Protein AF-A0A7C2URH5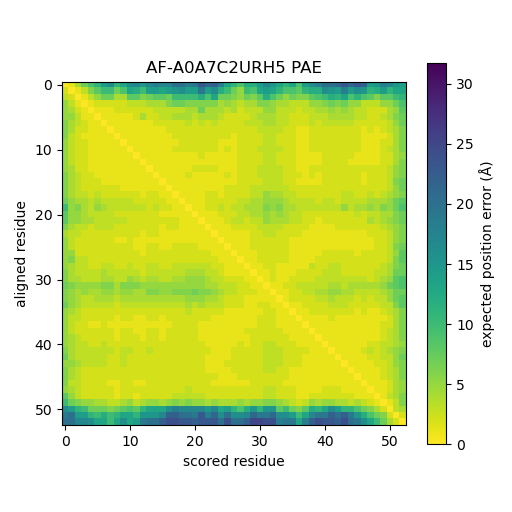-F1 (afdb_monomer)

Nearest PDB structures (foldseek):
  3hrl-assembly1_A  TM=9.624E-01  e=3.856E-04  Neisseria gonorrhoeae FA 1090
  8gy8-assembly1_B  TM=5.292E-01  e=1.900E+00  Pyrococcus furiosus DSM 3638

Structure (mmCIF, N/CA/C/O backbone):
data_AF-A0A7C2URH5-F1
#
_entry.id   AF-A0A7C2URH5-F1
#
loop_
_atom_site.group_PDB
_atom_site.id
_atom_site.type_symbol
_atom_site.label_atom_id
_atom_site.label_alt_id
_atom_site.label_comp_id
_atom_site.label_asym_id
_atom_site.label_entity_id
_atom_site.label_seq_id
_atom_site.pdbx_PDB_ins_code
_atom_site.Cartn_x
_atom_site.Cartn_y
_atom_site.Cartn_z
_atom_site.occupancy
_atom_site.B_iso_or_equiv
_atom_site.auth_seq_id
_atom_site.auth_comp_id
_atom_site.auth_asym_id
_atom_site.auth_atom_id
_atom_site.pdbx_PDB_model_num
ATOM 1 N N . MET A 1 1 ? 3.141 -16.801 -4.157 1.00 63.47 1 MET A N 1
ATOM 2 C CA . MET A 1 1 ? 4.503 -16.484 -4.642 1.00 63.47 1 MET A CA 1
ATOM 3 C C . MET A 1 1 ? 4.806 -15.043 -4.262 1.00 63.47 1 MET A C 1
ATOM 5 O O . MET A 1 1 ? 3.919 -14.214 -4.402 1.00 63.47 1 MET A O 1
ATOM 9 N N . ARG A 1 2 ? 5.982 -14.742 -3.701 1.00 65.62 2 ARG A N 1
ATOM 10 C CA . ARG A 1 2 ? 6.361 -13.370 -3.326 1.00 65.62 2 ARG A CA 1
ATOM 11 C C . ARG A 1 2 ? 7.211 -12.804 -4.467 1.00 65.62 2 ARG A C 1
ATOM 13 O O . ARG A 1 2 ? 8.252 -13.387 -4.749 1.00 65.62 2 ARG A O 1
ATOM 20 N N . ARG A 1 3 ? 6.750 -11.754 -5.155 1.00 80.56 3 ARG A N 1
ATOM 21 C CA . ARG A 1 3 ? 7.498 -11.115 -6.257 1.00 80.56 3 ARG A CA 1
ATOM 22 C C . ARG A 1 3 ? 8.578 -10.197 -5.677 1.00 80.56 3 ARG A C 1
ATOM 24 O O . ARG A 1 3 ? 8.435 -9.709 -4.552 1.00 80.56 3 ARG A O 1
ATOM 31 N N . GLU A 1 4 ? 9.662 -9.959 -6.402 1.00 88.31 4 GLU A N 1
ATOM 32 C CA . GLU A 1 4 ? 10.520 -8.824 -6.065 1.00 88.31 4 GLU A CA 1
ATOM 33 C C . GLU A 1 4 ? 9.783 -7.524 -6.407 1.00 88.31 4 GLU A C 1
ATOM 35 O O . GLU A 1 4 ? 9.128 -7.439 -7.441 1.00 88.31 4 GLU A O 1
ATOM 40 N N . MET A 1 5 ? 9.847 -6.537 -5.518 1.00 91.12 5 MET A N 1
ATOM 41 C CA . MET A 1 5 ? 9.201 -5.246 -5.744 1.00 91.12 5 MET A CA 1
ATOM 42 C C . MET A 1 5 ? 9.975 -4.432 -6.781 1.00 91.12 5 MET A C 1
ATOM 44 O O . MET A 1 5 ? 11.204 -4.339 -6.678 1.00 91.12 5 MET A O 1
ATOM 48 N N . GLY A 1 6 ? 9.269 -3.791 -7.715 1.00 91.56 6 GLY A N 1
ATOM 49 C CA . GLY A 1 6 ? 9.869 -2.805 -8.616 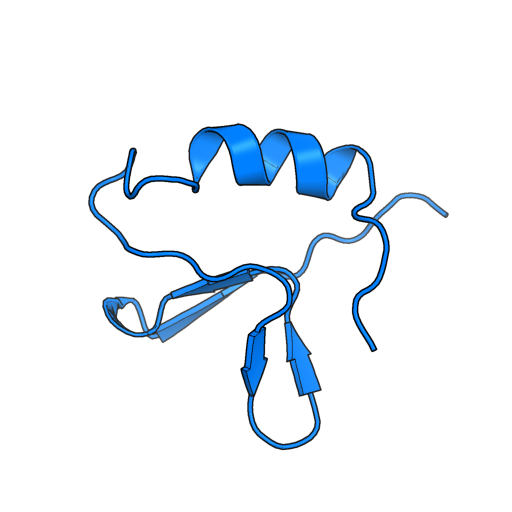1.00 91.56 6 GLY A CA 1
ATOM 50 C C . GLY A 1 6 ? 10.384 -1.567 -7.871 1.00 91.56 6 GLY A C 1
ATOM 51 O O . GLY A 1 6 ? 10.065 -1.336 -6.701 1.00 91.56 6 GLY A O 1
ATOM 52 N N . ASP A 1 7 ? 11.177 -0.725 -8.532 1.00 93.44 7 ASP A N 1
ATOM 53 C CA . ASP A 1 7 ? 11.747 0.466 -7.885 1.00 93.44 7 ASP A CA 1
ATOM 54 C C . ASP A 1 7 ? 10.676 1.472 -7.446 1.00 93.44 7 ASP A C 1
ATOM 56 O O . ASP A 1 7 ? 10.790 2.076 -6.375 1.00 93.44 7 ASP A O 1
ATOM 60 N N . ALA A 1 8 ? 9.607 1.623 -8.231 1.00 93.56 8 ALA A N 1
ATOM 61 C CA . ALA A 1 8 ? 8.464 2.457 -7.871 1.00 93.56 8 ALA A CA 1
ATOM 62 C C . ALA A 1 8 ? 7.758 1.938 -6.604 1.00 93.56 8 ALA A C 1
ATOM 64 O O . ALA A 1 8 ? 7.561 2.699 -5.650 1.00 93.56 8 ALA A O 1
ATOM 65 N N . GLU A 1 9 ? 7.488 0.632 -6.534 1.00 94.94 9 GLU A N 1
ATOM 66 C CA . GLU A 1 9 ? 6.942 -0.016 -5.338 1.00 94.94 9 GLU A CA 1
ATOM 67 C C . GLU A 1 9 ? 7.880 0.141 -4.130 1.00 94.94 9 GLU A C 1
ATOM 69 O O . GLU A 1 9 ? 7.430 0.462 -3.028 1.00 94.94 9 GLU A 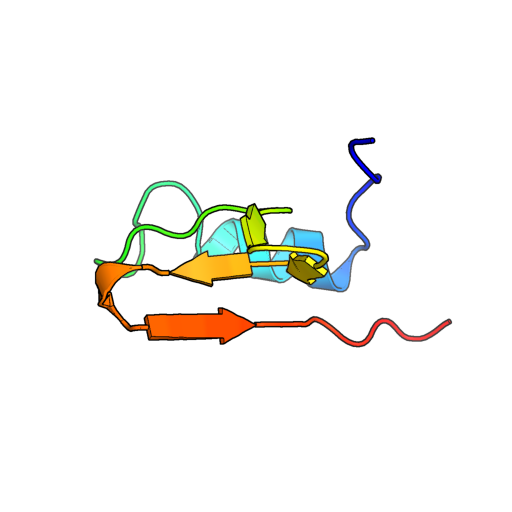O 1
ATOM 74 N N . LYS A 1 10 ? 9.197 -0.053 -4.311 1.00 95.25 10 LYS A N 1
ATOM 75 C CA . LYS A 1 10 ? 10.207 0.106 -3.249 1.00 95.25 10 LYS A CA 1
ATOM 76 C C . LYS A 1 10 ? 10.158 1.523 -2.675 1.00 95.25 10 LYS A C 1
ATOM 78 O O . LYS A 1 10 ? 10.091 1.676 -1.451 1.00 95.25 10 LYS A O 1
ATOM 83 N N . ARG A 1 11 ? 10.131 2.552 -3.533 1.00 95.25 11 ARG A N 1
ATOM 84 C CA . ARG A 1 11 ? 10.016 3.961 -3.118 1.00 95.25 11 ARG A CA 1
ATOM 85 C C . ARG A 1 11 ? 8.733 4.211 -2.334 1.00 95.25 11 ARG A C 1
ATOM 87 O O . ARG A 1 11 ? 8.809 4.759 -1.232 1.00 95.25 11 ARG A O 1
ATOM 94 N N . LEU A 1 12 ? 7.584 3.762 -2.837 1.00 95.81 12 LEU A N 1
ATOM 95 C CA . LEU A 1 12 ? 6.305 3.928 -2.142 1.00 95.81 12 LEU A CA 1
ATOM 96 C C . LEU A 1 12 ? 6.315 3.220 -0.779 1.00 95.81 12 LEU A C 1
ATOM 98 O O . LEU A 1 12 ? 5.942 3.798 0.245 1.00 95.81 12 LEU A O 1
ATOM 102 N N . TRP A 1 13 ? 6.839 1.999 -0.724 1.00 96.31 13 TRP A N 1
ATOM 103 C CA . TRP A 1 13 ? 6.911 1.229 0.511 1.00 96.31 13 TRP A CA 1
ATOM 104 C C . TRP A 1 13 ? 7.756 1.889 1.594 1.00 96.31 13 TRP A C 1
ATOM 106 O O . TRP A 1 13 ? 7.415 1.778 2.773 1.00 96.31 13 TRP A O 1
ATOM 116 N N . THR A 1 14 ? 8.814 2.624 1.235 1.00 97.06 14 THR A N 1
ATOM 117 C CA . THR A 1 14 ? 9.589 3.382 2.233 1.00 97.06 14 THR A CA 1
ATOM 118 C C . THR A 1 14 ? 8.724 4.371 3.018 1.00 97.06 14 THR A C 1
ATOM 120 O O . THR A 1 14 ? 8.961 4.546 4.215 1.00 97.06 14 THR A O 1
ATOM 123 N N . ARG A 1 15 ? 7.688 4.939 2.383 1.00 96.75 15 ARG A N 1
ATOM 124 C CA . ARG A 1 15 ? 6.740 5.889 2.985 1.00 96.75 15 ARG A CA 1
ATOM 125 C C . ARG A 1 15 ? 5.576 5.206 3.702 1.00 96.75 15 ARG A C 1
ATOM 127 O O . ARG A 1 15 ? 5.120 5.715 4.718 1.00 96.75 15 ARG A O 1
ATOM 134 N N . LEU A 1 16 ? 5.111 4.054 3.213 1.00 96.88 16 LEU A N 1
ATOM 135 C CA . LEU A 1 16 ? 3.953 3.349 3.785 1.00 96.88 16 LEU A CA 1
ATOM 136 C C . LEU A 1 16 ? 4.304 2.425 4.962 1.00 96.88 16 LEU A C 1
ATOM 138 O O . LEU A 1 16 ? 3.481 2.193 5.852 1.00 96.88 16 LEU A O 1
ATOM 142 N N . ARG A 1 17 ? 5.517 1.861 4.980 1.00 96.12 17 ARG A N 1
ATOM 143 C CA . ARG A 1 17 ? 5.912 0.856 5.976 1.00 96.12 17 ARG A CA 1
ATOM 144 C C . ARG A 1 17 ? 5.915 1.415 7.394 1.00 96.12 17 ARG A C 1
ATOM 146 O O . ARG A 1 17 ? 6.116 2.609 7.602 1.00 96.12 17 ARG A O 1
ATOM 153 N N . ARG A 1 18 ? 5.822 0.518 8.382 1.00 96.62 18 ARG A N 1
ATOM 15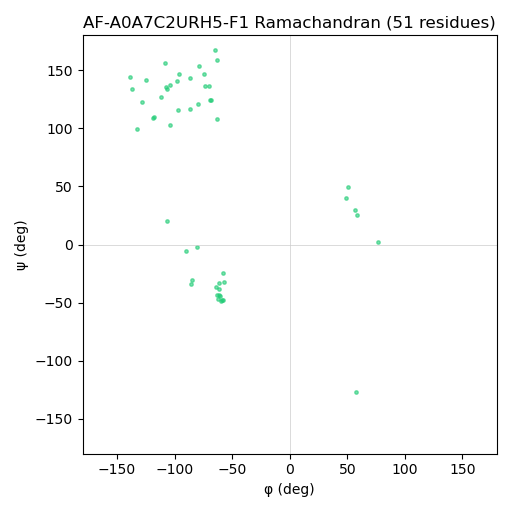4 C CA . ARG A 1 18 ? 5.914 0.852 9.819 1.00 96.62 18 ARG A CA 1
ATOM 155 C C . ARG A 1 18 ? 4.862 1.871 10.280 1.00 96.62 18 ARG A C 1
ATOM 157 O O . ARG A 1 18 ? 5.084 2.570 11.257 1.00 96.62 18 ARG A O 1
ATOM 164 N N . ASN A 1 19 ? 3.730 1.943 9.581 1.00 95.12 19 ASN A N 1
ATOM 165 C CA . ASN A 1 19 ? 2.615 2.833 9.904 1.00 95.12 19 ASN A CA 1
ATOM 166 C C . ASN A 1 19 ? 3.020 4.319 9.971 1.00 95.12 19 ASN A C 1
ATOM 168 O O . ASN A 1 19 ? 2.404 5.087 10.705 1.00 95.12 19 ASN A O 1
ATOM 172 N N . GLN A 1 20 ? 4.038 4.731 9.201 1.00 94.31 20 GLN A N 1
ATOM 173 C CA . GLN A 1 20 ? 4.592 6.095 9.223 1.00 94.31 20 GLN A CA 1
ATOM 174 C C . GLN A 1 20 ? 3.557 7.186 8.908 1.00 94.31 20 GLN A C 1
ATOM 176 O O . GLN A 1 20 ? 3.725 8.322 9.334 1.00 94.31 20 GLN A O 1
ATOM 181 N N . ILE A 1 21 ? 2.482 6.840 8.197 1.00 95.69 21 ILE A N 1
ATOM 182 C CA . ILE A 1 21 ? 1.395 7.760 7.834 1.00 95.69 21 ILE A CA 1
ATOM 183 C C . ILE A 1 21 ? 0.101 7.519 8.632 1.00 95.69 21 ILE A C 1
ATOM 185 O O . ILE A 1 21 ? -0.982 7.873 8.183 1.00 95.69 21 ILE A O 1
ATOM 189 N N . GLY A 1 22 ? 0.180 6.855 9.792 1.00 97.25 22 GLY A N 1
ATOM 190 C CA . GLY A 1 22 ? -0.979 6.597 10.665 1.00 97.25 22 GLY A CA 1
ATOM 191 C C . GLY A 1 22 ? -1.919 5.478 10.193 1.00 97.25 22 GLY A C 1
ATOM 192 O O . GLY A 1 22 ? -2.910 5.167 10.856 1.00 97.25 22 GLY A O 1
ATOM 193 N N . PHE A 1 23 ? -1.589 4.826 9.078 1.00 97.56 23 PHE A N 1
ATOM 194 C CA . PHE A 1 23 ? -2.327 3.698 8.520 1.00 97.56 23 PHE A CA 1
ATOM 195 C C . PHE A 1 23 ? -1.416 2.492 8.332 1.00 97.56 23 PHE A C 1
ATOM 197 O O . PHE A 1 23 ? -0.258 2.622 7.934 1.00 97.56 23 PHE A O 1
ATOM 204 N N . HIS A 1 24 ? -1.959 1.305 8.602 1.00 97.44 24 HIS A N 1
ATOM 205 C CA . HIS A 1 24 ? -1.244 0.061 8.371 1.00 97.44 24 HIS A CA 1
ATOM 206 C C . HIS A 1 24 ? -1.435 -0.417 6.935 1.00 97.44 24 HIS A C 1
ATOM 208 O O . HIS A 1 24 ? -2.552 -0.751 6.534 1.00 97.44 24 HIS A O 1
ATOM 214 N N . PHE A 1 25 ? -0.329 -0.466 6.192 1.00 97.69 25 PHE A N 1
ATOM 215 C CA . PHE A 1 25 ? -0.267 -1.021 4.847 1.00 97.69 25 PHE A CA 1
ATOM 216 C C . PHE A 1 25 ? 0.442 -2.373 4.851 1.00 97.69 25 PHE A C 1
ATOM 218 O O . PHE A 1 25 ? 1.520 -2.536 5.433 1.00 97.69 25 PHE A O 1
ATOM 225 N N . ARG A 1 26 ? -0.162 -3.337 4.156 1.00 95.69 26 ARG A N 1
ATOM 226 C CA . ARG A 1 26 ? 0.458 -4.609 3.776 1.00 95.69 26 ARG A CA 1
ATOM 227 C C . ARG A 1 26 ? 0.957 -4.483 2.344 1.00 95.69 26 ARG A C 1
ATOM 229 O O . ARG A 1 26 ? 0.258 -3.898 1.530 1.00 95.69 26 ARG A O 1
ATOM 236 N N . ARG A 1 27 ? 2.128 -5.048 2.051 1.00 95.31 27 ARG A N 1
ATOM 237 C CA . ARG A 1 27 ? 2.639 -5.198 0.680 1.00 95.31 27 ARG A CA 1
ATOM 238 C C . ARG A 1 27 ? 2.312 -6.587 0.135 1.00 95.31 27 ARG A C 1
ATOM 240 O O . ARG A 1 27 ? 2.363 -7.533 0.928 1.00 95.31 27 ARG A O 1
ATOM 247 N N . GLN A 1 28 ? 2.066 -6.718 -1.168 1.00 93.44 28 GLN A N 1
ATOM 248 C CA . GLN A 1 28 ? 1.747 -7.9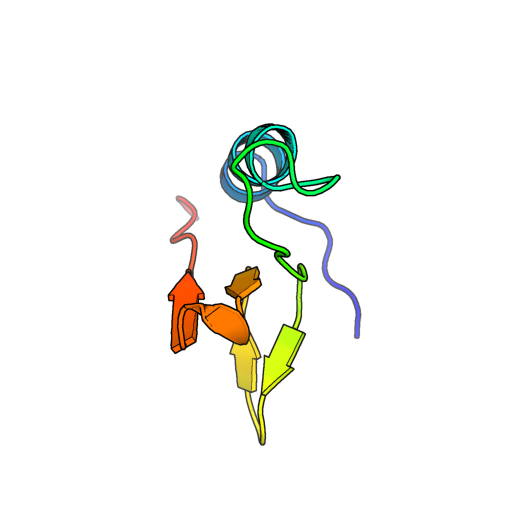90 -1.838 1.00 93.44 28 GLN A CA 1
ATOM 249 C C . GLN A 1 28 ? 0.618 -8.730 -1.118 1.00 93.44 28 GLN A C 1
ATOM 251 O O . GLN A 1 28 ? 0.751 -9.887 -0.708 1.00 93.44 28 GLN A O 1
ATOM 256 N N . ALA A 1 29 ? -0.456 -7.994 -0.846 1.00 93.88 29 ALA A N 1
ATOM 257 C CA . ALA A 1 29 ? -1.544 -8.452 -0.008 1.00 93.88 29 ALA A CA 1
ATOM 258 C C . ALA A 1 29 ? -2.469 -9.378 -0.814 1.00 93.88 29 ALA A C 1
ATOM 260 O O . ALA A 1 29 ? -3.038 -8.926 -1.809 1.00 93.88 29 ALA A O 1
ATOM 261 N N . PRO A 1 30 ? -2.666 -10.642 -0.392 1.00 92.69 30 PRO A N 1
ATOM 262 C CA . PRO A 1 30 ? -3.683 -11.489 -0.995 1.00 92.69 30 PRO A CA 1
ATOM 263 C C . PRO A 1 30 ? -5.070 -10.962 -0.614 1.00 92.69 30 PRO A C 1
ATOM 265 O O . PRO A 1 30 ? -5.385 -10.822 0.572 1.00 92.69 30 PRO A O 1
ATOM 268 N N . VAL A 1 31 ? -5.893 -10.675 -1.619 1.00 89.3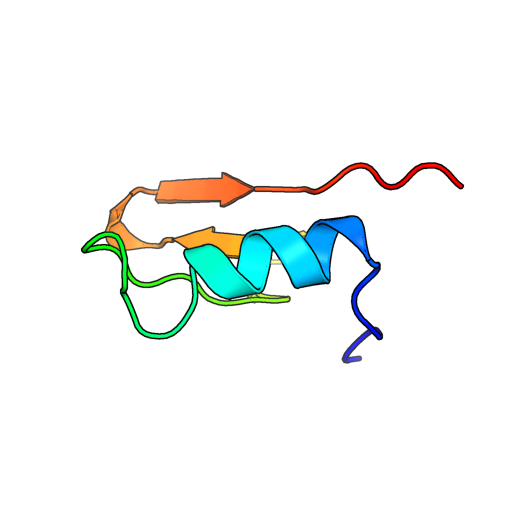1 31 VAL A N 1
ATOM 269 C CA . VAL A 1 31 ? -7.285 -10.243 -1.468 1.00 89.31 31 VAL A CA 1
ATOM 270 C C . VAL A 1 31 ? -8.148 -11.056 -2.426 1.00 89.31 31 VAL A C 1
ATOM 272 O O . VAL A 1 31 ? -8.226 -10.780 -3.622 1.00 89.31 31 VAL A O 1
ATOM 275 N N . GLY A 1 32 ? -8.796 -12.091 -1.887 1.00 88.44 32 GLY A N 1
ATOM 276 C CA . GLY A 1 32 ? -9.536 -13.056 -2.697 1.00 88.44 32 GLY A CA 1
ATOM 277 C C . GLY A 1 32 ? -8.616 -13.705 -3.744 1.00 88.44 32 GLY A C 1
ATOM 278 O O . GLY A 1 32 ? -7.564 -14.220 -3.363 1.00 88.44 32 GLY A O 1
ATOM 279 N N . PRO A 1 33 ? -8.975 -13.682 -5.040 1.00 90.69 33 PRO A N 1
ATOM 280 C CA . PRO A 1 33 ? -8.147 -14.247 -6.105 1.00 90.69 33 PRO A CA 1
ATOM 281 C C . PRO A 1 33 ? -7.002 -13.323 -6.564 1.00 90.69 33 PRO A C 1
ATOM 283 O O . PRO A 1 33 ? -6.229 -13.715 -7.435 1.00 90.69 33 PRO A O 1
ATOM 286 N N . TYR A 1 34 ? -6.883 -12.114 -6.007 1.00 88.75 34 TYR A N 1
ATOM 287 C CA . TYR A 1 34 ? -5.924 -11.100 -6.449 1.00 88.75 34 TYR A CA 1
ATOM 288 C C . TYR A 1 34 ? -4.776 -10.911 -5.452 1.00 88.75 34 TYR A C 1
ATOM 290 O O . TYR A 1 34 ? -4.918 -11.156 -4.251 1.00 88.75 34 TYR A O 1
ATOM 298 N N . PHE A 1 35 ? -3.642 -10.423 -5.953 1.00 90.56 35 PHE A N 1
ATOM 299 C CA . PHE A 1 35 ? -2.515 -9.952 -5.149 1.00 90.56 35 PHE A CA 1
ATOM 300 C C . PHE A 1 35 ? -2.298 -8.471 -5.443 1.00 90.56 35 PHE A C 1
ATOM 302 O O . PHE A 1 35 ? -1.850 -8.146 -6.533 1.00 90.56 35 PHE A O 1
ATOM 309 N N . LEU A 1 36 ? -2.611 -7.615 -4.469 1.00 94.00 36 LEU A N 1
ATOM 310 C CA . LEU A 1 36 ? -2.432 -6.164 -4.576 1.00 94.00 36 LEU A CA 1
ATOM 311 C C . LEU A 1 36 ? -1.012 -5.769 -4.169 1.00 94.00 36 LEU A C 1
ATOM 313 O O . LEU A 1 36 ? -0.507 -6.298 -3.166 1.00 94.00 36 LEU A O 1
ATOM 317 N N . ASP A 1 37 ? -0.416 -4.778 -4.828 1.00 95.38 37 ASP A N 1
ATOM 318 C CA . ASP A 1 37 ? 0.893 -4.253 -4.424 1.00 95.38 37 ASP A CA 1
ATOM 319 C C . ASP A 1 37 ? 0.863 -3.715 -2.997 1.00 95.38 37 ASP A C 1
ATOM 321 O O . ASP A 1 37 ? 1.700 -4.101 -2.170 1.00 95.38 37 ASP A O 1
ATOM 325 N N . PHE A 1 38 ? -0.145 -2.899 -2.664 1.00 96.56 38 PHE A N 1
ATOM 326 C CA . PHE A 1 38 ? -0.403 -2.465 -1.295 1.00 96.56 38 PHE A CA 1
ATOM 327 C C . PHE A 1 38 ? -1.887 -2.462 -0.932 1.00 96.56 38 PHE A C 1
ATOM 329 O O . PHE A 1 38 ? -2.759 -2.086 -1.713 1.00 96.56 38 PHE A O 1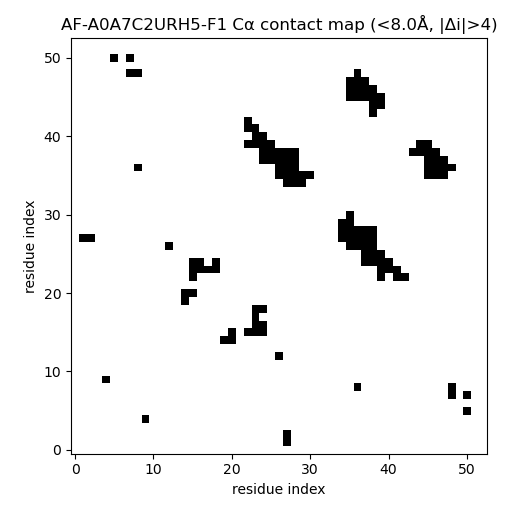
ATOM 336 N N . TYR A 1 39 ? -2.172 -2.814 0.322 1.00 97.56 39 TYR 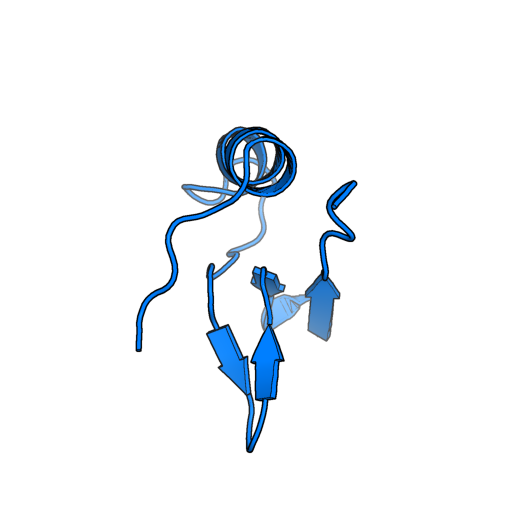A N 1
ATOM 337 C CA . TYR A 1 39 ? -3.527 -2.802 0.865 1.00 97.56 39 TYR A CA 1
ATOM 338 C C . TYR A 1 39 ? -3.580 -2.225 2.277 1.00 97.56 39 TYR A C 1
ATOM 340 O O . TYR A 1 39 ? -2.800 -2.619 3.153 1.00 97.56 39 TYR A O 1
ATOM 348 N N . CYS A 1 40 ? -4.550 -1.340 2.514 1.00 97.19 40 CYS A N 1
ATOM 349 C CA . CYS A 1 40 ? -4.914 -0.855 3.839 1.00 97.19 40 CYS A CA 1
ATOM 350 C C . CYS A 1 40 ? -6.367 -1.217 4.166 1.00 97.19 40 CYS A C 1
ATOM 352 O O . CYS A 1 40 ? -7.307 -0.606 3.658 1.00 97.19 40 CYS A O 1
ATOM 354 N N . ALA A 1 41 ? -6.549 -2.160 5.094 1.00 95.25 41 ALA A N 1
ATOM 355 C CA . ALA A 1 41 ? -7.877 -2.603 5.521 1.00 95.25 41 ALA A CA 1
ATOM 356 C C . ALA A 1 41 ? -8.689 -1.474 6.178 1.00 95.25 41 ALA A C 1
ATOM 358 O O . ALA A 1 41 ? -9.858 -1.286 5.851 1.00 95.25 41 ALA A O 1
ATOM 359 N N . LYS A 1 42 ? -8.057 -0.680 7.059 1.00 96.25 42 LYS A N 1
ATOM 360 C CA . LYS A 1 42 ? -8.721 0.422 7.782 1.00 96.25 42 LYS A CA 1
ATOM 361 C C . LYS A 1 42 ? -9.273 1.485 6.830 1.00 96.25 42 LYS A C 1
ATOM 363 O O . LYS A 1 42 ? -10.345 2.019 7.080 1.00 96.25 42 LYS A O 1
ATOM 368 N N . ALA A 1 43 ? -8.543 1.779 5.757 1.00 96.56 43 ALA A N 1
ATOM 369 C CA . ALA A 1 43 ? -8.948 2.758 4.753 1.00 96.56 43 ALA A CA 1
ATOM 370 C C . ALA A 1 43 ? -9.778 2.150 3.610 1.00 96.56 43 ALA A C 1
ATOM 372 O O . ALA A 1 43 ? -10.238 2.891 2.750 1.00 96.56 43 ALA A O 1
ATOM 373 N N . ARG A 1 44 ? -9.948 0.817 3.573 1.00 95.69 44 ARG A N 1
ATOM 374 C CA . ARG A 1 44 ? -10.515 0.076 2.430 1.00 95.69 44 ARG A CA 1
ATOM 375 C C . ARG A 1 44 ? -9.868 0.482 1.098 1.00 95.69 44 ARG A C 1
ATOM 377 O O . ARG A 1 44 ? -10.550 0.613 0.087 1.00 95.69 44 ARG A O 1
ATOM 384 N N . LEU A 1 45 ? -8.550 0.684 1.126 1.00 96.50 45 LEU A N 1
ATOM 385 C CA . LEU A 1 45 ? -7.778 1.232 0.016 1.00 96.50 45 LEU A CA 1
ATOM 386 C C . LEU A 1 45 ? -6.847 0.171 -0.570 1.00 96.50 45 LEU A C 1
ATOM 388 O O . LEU A 1 45 ? -6.039 -0.422 0.154 1.00 96.50 45 LEU A O 1
ATOM 392 N N . CYS A 1 46 ? -6.947 -0.003 -1.883 1.00 96.44 46 CYS A N 1
ATOM 393 C CA . CYS A 1 46 ? -6.031 -0.778 -2.711 1.00 96.44 46 CYS A CA 1
ATOM 394 C C . CYS A 1 46 ? -5.141 0.196 -3.488 1.00 96.44 46 CYS A C 1
ATOM 396 O O . CYS A 1 46 ? -5.638 1.208 -3.982 1.00 96.44 46 CYS A O 1
ATOM 398 N N . ILE A 1 47 ? -3.845 -0.094 -3.580 1.00 95.44 47 ILE A N 1
ATOM 399 C CA . ILE A 1 47 ? -2.902 0.659 -4.410 1.00 95.44 47 ILE A CA 1
ATOM 400 C C . ILE A 1 47 ? -2.170 -0.355 -5.278 1.00 95.44 47 ILE A C 1
ATOM 402 O O . ILE A 1 47 ? -1.528 -1.250 -4.729 1.00 95.44 47 ILE A O 1
ATOM 406 N N . GLU A 1 48 ? -2.262 -0.172 -6.590 1.00 94.94 48 GLU A N 1
ATOM 407 C CA . GLU A 1 48 ? -1.438 -0.848 -7.591 1.00 94.94 48 GLU A CA 1
ATOM 408 C C . GLU A 1 48 ? -0.456 0.177 -8.152 1.00 94.94 48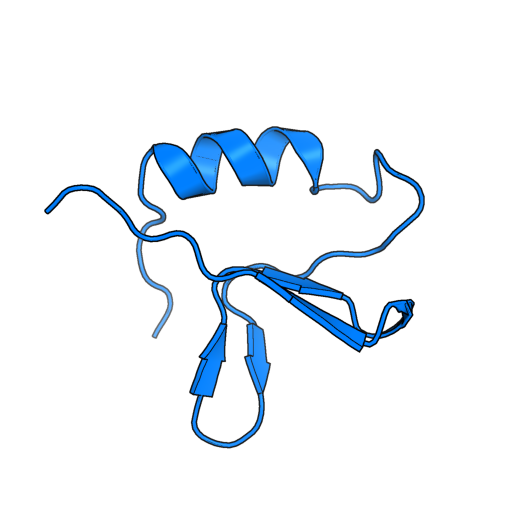 GLU A C 1
ATOM 410 O O . GLU A 1 48 ? -0.823 1.334 -8.384 1.00 94.94 48 GLU A O 1
ATOM 415 N N . VAL A 1 49 ? 0.802 -0.218 -8.299 1.00 93.44 49 VAL A N 1
ATOM 416 C CA . VAL A 1 49 ? 1.841 0.628 -8.869 1.00 93.44 49 VAL A CA 1
ATOM 417 C C . VAL A 1 49 ? 2.097 0.139 -10.283 1.00 93.44 49 VAL A C 1
ATOM 419 O O . VAL A 1 49 ? 2.798 -0.849 -10.485 1.00 93.44 49 VAL A O 1
ATOM 422 N N . ASP A 1 50 ? 1.567 0.861 -11.268 1.00 88.88 50 ASP A N 1
ATOM 423 C CA . ASP A 1 50 ? 1.955 0.641 -12.657 1.00 88.88 50 ASP A CA 1
ATOM 424 C C . ASP A 1 50 ? 3.445 0.976 -12.794 1.00 88.88 50 ASP A C 1
ATOM 426 O O . ASP A 1 50 ? 3.872 2.126 -12.659 1.00 88.88 50 ASP A O 1
ATOM 430 N N . GLY A 1 51 ? 4.261 -0.063 -12.956 1.00 70.44 51 GLY A N 1
ATOM 431 C CA . GLY A 1 51 ? 5.655 0.095 -13.339 1.00 70.44 51 GLY A CA 1
ATOM 432 C C . GLY A 1 51 ? 5.750 0.451 -14.818 1.00 70.44 51 GLY A C 1
ATOM 433 O O . GLY A 1 51 ? 4.965 -0.044 -15.625 1.00 70.44 51 GLY A O 1
ATOM 434 N N . ASP A 1 52 ? 6.747 1.255 -15.179 1.00 60.88 52 ASP A N 1
ATOM 435 C CA . ASP A 1 52 ? 7.218 1.284 -16.561 1.00 60.88 52 ASP A CA 1
ATOM 436 C C . ASP A 1 52 ? 7.890 -0.077 -16.835 1.00 60.88 52 ASP A C 1
ATOM 438 O O . ASP A 1 52 ? 8.740 -0.507 -16.048 1.00 60.88 52 ASP A O 1
ATOM 442 N N . LEU A 1 53 ? 7.421 -0.785 -17.871 1.00 49.12 53 LEU A N 1
ATOM 443 C CA . LEU A 1 53 ? 7.902 -2.106 -18.315 1.00 49.12 53 LEU A CA 1
ATOM 444 C C . LEU A 1 53 ? 9.429 -2.187 -18.462 1.00 49.12 53 LEU A C 1
ATOM 446 O O . LEU A 1 53 ? 10.021 -1.249 -19.042 1.00 49.12 53 LEU A O 1
#

pLDDT: mean 91.19, std 10.2, range [49.12, 97.69]

Secondary structure (DSSP, 8-state):
-PPPPPHHHHHHHHHHGGGTTSS--EEEEEETTEEEEEEETTTTEEE------

Solvent-accessible surface area (backbone atoms only — not comparable to full-atom values): 3443 Å² total; per-residue (Å²): 136,88,76,84,74,52,72,69,50,49,58,52,43,70,58,40,44,92,36,70,74,81,45,67,56,40,67,67,30,76,55,88,98,42,71,36,52,28,34,22,77,93,76,74,41,78,43,76,74,87,70,86,129

Mean predicted aligned error: 3.59 Å

Sequence (53 aa):
MRREMGDAEKRLWTRLRRNQIGFHFRRQAPVGPYFLDFYCAKARLCIEVDGDL

Radius of gyration: 10.86 Å; Cα contacts (8 Å, |Δi|>4): 66; chains: 1; bounding box: 22×24×29 Å

Foldseek 3Di:
DDDDDDPQLVVVCVCQPPCNVVFHKDAQDDDPPDGARIDTPVVRDTDHDDDDD